Protein AF-A0A7Y3NTG7-F1 (afdb_monomer_lite)

Structure (mmCIF, N/CA/C/O backbone):
data_AF-A0A7Y3NTG7-F1
#
_entry.id   AF-A0A7Y3NTG7-F1
#
loop_
_atom_site.group_PDB
_atom_site.id
_atom_site.type_symbol
_atom_site.label_atom_id
_atom_site.label_alt_id
_atom_site.label_comp_id
_atom_site.label_asym_id
_atom_site.label_entity_id
_atom_site.label_seq_id
_atom_site.pdbx_PDB_ins_code
_atom_site.Cartn_x
_atom_site.Cartn_y
_atom_site.Cartn_z
_atom_site.occupancy
_atom_site.B_iso_or_equiv
_atom_site.auth_seq_id
_atom_site.auth_comp_id
_atom_site.auth_asym_id
_atom_site.auth_atom_id
_atom_site.pdbx_PDB_model_num
ATOM 1 N N . MET A 1 1 ? 26.698 14.646 -14.207 1.00 56.78 1 MET A N 1
ATOM 2 C CA . MET A 1 1 ? 25.829 13.744 -15.000 1.00 56.78 1 MET A CA 1
ATOM 3 C C . MET A 1 1 ? 25.249 12.687 -14.068 1.00 56.78 1 MET A C 1
ATOM 5 O O . MET A 1 1 ? 26.030 11.994 -13.432 1.00 56.78 1 MET A O 1
ATOM 9 N N . ARG A 1 2 ? 23.919 12.579 -13.929 1.00 60.28 2 ARG A N 1
ATOM 10 C CA . ARG A 1 2 ? 23.287 11.434 -13.243 1.00 60.28 2 ARG A CA 1
ATOM 11 C C . ARG A 1 2 ? 23.201 10.274 -14.242 1.00 60.28 2 ARG A C 1
ATOM 13 O O . ARG A 1 2 ? 22.692 10.472 -15.339 1.00 60.28 2 ARG A O 1
ATOM 20 N N . SER A 1 3 ? 23.728 9.103 -13.881 1.00 82.56 3 SER A N 1
ATOM 21 C CA . SER A 1 3 ? 23.579 7.872 -14.672 1.00 82.56 3 SER A CA 1
ATOM 22 C C . SER A 1 3 ? 22.104 7.464 -14.743 1.00 82.56 3 SER A C 1
ATOM 24 O O . SER A 1 3 ? 21.362 7.698 -13.787 1.00 82.56 3 SER A O 1
ATOM 26 N N . ILE A 1 4 ? 21.695 6.819 -15.840 1.00 73.94 4 ILE A N 1
ATOM 27 C CA . ILE A 1 4 ? 20.347 6.257 -16.025 1.00 73.94 4 ILE A CA 1
ATOM 28 C C . ILE A 1 4 ? 19.967 5.375 -14.825 1.00 73.94 4 ILE A C 1
ATOM 30 O O . ILE A 1 4 ? 18.898 5.555 -14.250 1.00 73.94 4 ILE A O 1
ATOM 34 N N . ALA A 1 5 ? 20.884 4.530 -14.343 1.00 70.56 5 ALA A N 1
ATOM 35 C CA . ALA A 1 5 ? 20.663 3.699 -13.155 1.00 70.56 5 ALA A CA 1
ATOM 36 C C . ALA A 1 5 ? 20.349 4.525 -11.887 1.00 70.56 5 ALA A C 1
ATOM 38 O O . ALA A 1 5 ? 19.470 4.172 -11.104 1.00 70.56 5 ALA A O 1
ATOM 39 N N . GLY A 1 6 ? 21.017 5.670 -11.708 1.00 68.88 6 GLY A N 1
ATOM 40 C CA . GLY A 1 6 ? 20.764 6.577 -10.584 1.00 68.88 6 GLY A CA 1
ATOM 41 C C . GLY A 1 6 ? 19.441 7.343 -10.700 1.00 68.88 6 GLY A C 1
ATOM 42 O O . GLY A 1 6 ? 18.857 7.721 -9.685 1.00 68.88 6 GLY A O 1
ATOM 43 N N . ALA A 1 7 ? 18.945 7.571 -11.919 1.00 70.81 7 ALA A N 1
ATOM 44 C CA . ALA A 1 7 ? 17.624 8.153 -12.145 1.00 70.81 7 ALA A CA 1
ATOM 45 C C . ALA A 1 7 ? 16.501 7.138 -11.868 1.00 70.81 7 ALA A C 1
ATOM 47 O O . ALA A 1 7 ? 15.541 7.494 -11.188 1.00 70.81 7 ALA A O 1
ATOM 48 N N . LEU A 1 8 ? 16.651 5.878 -12.303 1.00 71.81 8 LEU A N 1
ATOM 49 C CA . LEU A 1 8 ? 15.689 4.806 -12.006 1.00 71.81 8 LEU A CA 1
ATOM 50 C C . LEU A 1 8 ? 15.585 4.535 -10.499 1.00 71.81 8 LEU A C 1
ATOM 52 O O . LEU A 1 8 ? 14.485 4.457 -9.963 1.00 71.81 8 LEU A O 1
ATOM 56 N N . SER A 1 9 ? 16.719 4.473 -9.795 1.00 81.06 9 SER A N 1
ATOM 57 C CA . SER A 1 9 ? 16.726 4.305 -8.335 1.00 81.06 9 SER A CA 1
ATOM 58 C C . SER A 1 9 ? 15.977 5.437 -7.616 1.00 81.06 9 SER A C 1
ATOM 60 O O . SER A 1 9 ? 15.193 5.179 -6.704 1.00 81.06 9 SER A O 1
ATOM 62 N N . ALA A 1 10 ? 16.152 6.685 -8.062 1.00 83.31 10 ALA A N 1
ATOM 63 C CA . ALA A 1 10 ? 15.428 7.820 -7.497 1.00 83.31 10 ALA A CA 1
ATOM 64 C C . ALA A 1 10 ? 13.925 7.791 -7.823 1.00 83.31 10 ALA A C 1
ATOM 66 O O . ALA A 1 10 ? 13.119 8.148 -6.967 1.00 83.31 10 ALA A O 1
ATOM 67 N N . ALA A 1 11 ? 13.544 7.353 -9.027 1.00 84.69 11 ALA A N 1
ATOM 68 C CA . ALA A 1 11 ? 12.142 7.192 -9.406 1.00 84.69 11 ALA A CA 1
ATOM 69 C C . ALA A 1 11 ? 11.445 6.126 -8.546 1.00 84.69 11 ALA A C 1
ATOM 71 O O . ALA A 1 11 ? 10.356 6.377 -8.033 1.00 84.69 11 ALA A O 1
ATOM 72 N N . ASN A 1 12 ? 12.104 4.989 -8.304 1.00 87.00 12 ASN A N 1
ATOM 73 C CA . ASN A 1 12 ? 11.581 3.935 -7.432 1.00 87.00 12 ASN A CA 1
ATOM 74 C C . ASN A 1 12 ? 11.411 4.426 -5.989 1.00 87.00 12 ASN A C 1
ATOM 76 O O . ASN A 1 12 ? 10.374 4.189 -5.375 1.00 87.00 12 ASN A O 1
ATOM 80 N N . ALA A 1 13 ? 12.392 5.166 -5.463 1.00 89.94 13 ALA A N 1
ATOM 81 C CA . ALA A 1 13 ? 12.306 5.746 -4.124 1.00 89.94 13 ALA A CA 1
ATOM 82 C C . ALA A 1 13 ? 11.165 6.773 -4.003 1.00 89.94 13 ALA A C 1
ATOM 84 O O . ALA A 1 13 ? 10.446 6.790 -3.004 1.00 89.94 13 ALA A O 1
ATOM 85 N N . ALA A 1 14 ? 10.967 7.609 -5.028 1.00 92.81 14 ALA A N 1
ATOM 86 C CA . ALA A 1 14 ? 9.856 8.556 -5.066 1.00 92.81 14 ALA A CA 1
ATOM 87 C C . ALA A 1 14 ? 8.501 7.834 -5.113 1.00 92.81 14 ALA A C 1
ATOM 89 O O . ALA A 1 14 ? 7.600 8.190 -4.357 1.00 92.81 14 ALA A O 1
ATOM 90 N N . TYR A 1 15 ? 8.376 6.796 -5.946 1.00 93.38 15 TYR A N 1
ATOM 91 C CA . TYR A 1 15 ? 7.175 5.964 -6.021 1.00 93.38 15 TYR A CA 1
ATOM 92 C C . TYR A 1 15 ? 6.852 5.305 -4.673 1.00 93.38 15 TYR A C 1
ATOM 94 O O . TYR A 1 15 ? 5.735 5.449 -4.181 1.00 93.38 15 TYR A O 1
ATOM 102 N N . GLN A 1 16 ? 7.833 4.654 -4.039 1.00 95.50 16 GLN A N 1
ATOM 103 C CA . GLN A 1 16 ? 7.650 4.030 -2.726 1.00 95.50 16 GLN A CA 1
ATOM 104 C C . GLN A 1 16 ? 7.202 5.059 -1.680 1.00 95.50 16 GLN A C 1
ATOM 106 O O . GLN A 1 16 ? 6.228 4.816 -0.977 1.00 95.50 16 GLN A O 1
ATOM 111 N N . SER A 1 17 ? 7.854 6.226 -1.620 1.00 96.69 17 SER A N 1
ATOM 112 C CA . SER A 1 17 ? 7.503 7.301 -0.680 1.00 96.69 17 SER A CA 1
ATOM 113 C C . SER A 1 17 ? 6.066 7.801 -0.866 1.00 96.69 17 SER A C 1
ATOM 115 O O . SER A 1 17 ? 5.321 7.941 0.108 1.00 96.69 17 SER A O 1
ATOM 117 N N . LEU A 1 18 ? 5.644 8.009 -2.119 1.00 97.50 18 LEU A N 1
ATOM 118 C CA . LEU A 1 18 ? 4.274 8.410 -2.440 1.00 97.50 18 LEU A CA 1
ATOM 119 C C . LEU A 1 18 ? 3.261 7.357 -1.981 1.00 97.50 18 LEU A C 1
ATOM 121 O O . LEU A 1 18 ? 2.280 7.702 -1.322 1.00 97.50 18 LEU A O 1
ATOM 125 N N . MET A 1 19 ? 3.523 6.081 -2.270 1.00 97.88 19 MET A N 1
ATOM 126 C CA . MET A 1 19 ? 2.639 4.993 -1.858 1.00 97.88 19 MET A CA 1
ATOM 127 C C . MET A 1 19 ? 2.570 4.864 -0.332 1.00 97.88 19 MET A C 1
ATOM 129 O O . MET A 1 19 ? 1.470 4.777 0.209 1.00 97.88 19 MET A O 1
ATOM 133 N N . THR A 1 20 ? 3.699 4.959 0.382 1.00 98.56 20 THR A N 1
ATOM 134 C CA . THR A 1 20 ? 3.727 4.948 1.856 1.00 98.56 20 THR A CA 1
ATOM 135 C C . THR A 1 20 ? 2.849 6.063 2.429 1.00 98.56 20 THR A C 1
ATOM 137 O O . THR A 1 20 ? 2.090 5.830 3.374 1.00 98.56 20 THR A O 1
ATOM 140 N N . GLY A 1 21 ? 2.895 7.262 1.837 1.00 98.50 21 GLY A N 1
ATOM 141 C CA . GLY A 1 21 ? 2.013 8.371 2.204 1.00 98.50 21 GLY A CA 1
ATOM 142 C C . GLY A 1 21 ? 0.531 8.041 2.004 1.00 98.50 21 GLY A C 1
ATOM 143 O O . GLY A 1 21 ? -0.266 8.220 2.926 1.00 98.50 21 GLY A O 1
ATOM 144 N N . CYS A 1 22 ? 0.162 7.490 0.843 1.00 98.12 22 CYS A N 1
ATOM 145 C CA . CYS A 1 22 ? -1.215 7.067 0.566 1.00 98.12 22 CYS A CA 1
ATOM 146 C C . CYS A 1 22 ? -1.724 6.049 1.594 1.00 98.12 22 CYS A C 1
ATOM 148 O O . CYS A 1 22 ? -2.799 6.227 2.164 1.00 98.12 22 CYS A O 1
ATOM 150 N N . TRP A 1 23 ? -0.936 5.015 1.881 1.00 98.25 23 TRP A N 1
ATOM 151 C CA . TRP A 1 23 ? -1.302 3.981 2.845 1.00 98.25 23 TRP A CA 1
ATOM 152 C C . TRP A 1 23 ? -1.416 4.502 4.275 1.00 98.25 23 TRP A C 1
ATOM 154 O O . TRP A 1 23 ? -2.294 4.059 5.019 1.00 98.25 23 TRP A O 1
ATOM 164 N N . THR A 1 24 ? -0.567 5.458 4.650 1.00 98.44 24 THR A N 1
ATOM 165 C CA . THR A 1 24 ? -0.626 6.119 5.960 1.00 98.44 24 THR A CA 1
ATOM 166 C C . THR A 1 24 ? -1.946 6.869 6.120 1.00 98.44 24 THR A C 1
ATOM 168 O O . THR A 1 24 ? -2.621 6.729 7.142 1.00 98.44 24 THR A O 1
ATOM 171 N N . GLU A 1 25 ? -2.372 7.598 5.087 1.00 98.44 25 GLU A N 1
ATOM 172 C CA . GLU A 1 25 ? -3.661 8.292 5.102 1.00 98.44 25 GLU A CA 1
ATOM 173 C C . GLU A 1 25 ? -4.845 7.321 5.114 1.00 98.44 25 GLU A C 1
ATOM 175 O O . GLU A 1 25 ? -5.783 7.531 5.885 1.00 98.44 25 GLU A O 1
ATOM 180 N N . CYS A 1 26 ? -4.786 6.223 4.350 1.00 98.00 26 CYS A N 1
ATOM 181 C CA . CYS A 1 26 ? -5.794 5.160 4.421 1.00 98.00 26 CYS A CA 1
ATOM 182 C C . CYS A 1 26 ? -5.932 4.615 5.848 1.00 98.00 26 CYS A C 1
ATOM 184 O O . CYS A 1 26 ? -7.050 4.424 6.326 1.00 98.00 26 CYS A O 1
ATOM 186 N N . ARG A 1 27 ? -4.812 4.407 6.551 1.00 96.75 27 ARG A N 1
ATOM 187 C CA . ARG A 1 27 ? -4.816 3.902 7.929 1.00 96.75 27 ARG A CA 1
ATOM 188 C C . ARG A 1 27 ? -5.419 4.920 8.890 1.00 96.75 27 ARG A C 1
ATOM 190 O O . ARG A 1 27 ? -6.200 4.543 9.753 1.00 96.75 27 ARG A O 1
ATOM 197 N N . ARG A 1 28 ? -5.083 6.204 8.727 1.00 97.81 28 ARG A N 1
ATOM 198 C CA . ARG A 1 28 ? -5.568 7.296 9.586 1.00 97.81 28 ARG A CA 1
ATOM 199 C C . ARG A 1 28 ? -7.092 7.443 9.549 1.00 97.81 28 ARG A C 1
ATOM 201 O O . ARG A 1 28 ? -7.682 7.835 10.552 1.00 97.81 28 ARG A O 1
ATOM 208 N N . VAL A 1 29 ? -7.722 7.195 8.397 1.00 97.88 29 VAL A N 1
ATOM 209 C CA . VAL A 1 29 ? -9.180 7.358 8.226 1.00 97.88 29 VAL A CA 1
ATOM 210 C C . VAL A 1 29 ? -9.981 6.085 8.494 1.00 97.88 29 VAL A C 1
ATOM 212 O O . VAL A 1 29 ? -11.192 6.167 8.708 1.00 97.88 29 VAL A O 1
ATOM 215 N N . LEU A 1 30 ? -9.342 4.914 8.459 1.00 97.69 30 LEU A N 1
ATOM 216 C CA . LEU A 1 30 ? -10.014 3.646 8.712 1.00 97.69 30 LEU A CA 1
ATOM 217 C C . LEU A 1 30 ? -10.210 3.437 10.221 1.00 97.69 30 LEU A C 1
ATOM 219 O O . LEU A 1 30 ? -9.389 3.846 11.035 1.00 97.69 30 LEU A O 1
ATOM 223 N N . LYS A 1 31 ? -11.318 2.795 10.604 1.00 97.44 31 LYS A N 1
ATOM 224 C CA . LYS A 1 31 ? -11.555 2.403 12.001 1.00 97.44 31 LYS A CA 1
ATOM 225 C C . LYS A 1 31 ? -10.549 1.338 12.431 1.00 97.44 31 LYS A C 1
ATOM 227 O O . LYS A 1 31 ? -10.124 0.526 11.608 1.00 97.44 31 LYS A O 1
ATOM 232 N N . ASP A 1 32 ? -10.267 1.281 13.729 1.00 94.19 32 ASP A N 1
ATOM 233 C CA . ASP A 1 32 ? -9.468 0.207 14.316 1.00 94.19 32 ASP A CA 1
ATOM 234 C C . ASP A 1 32 ? -10.038 -1.169 13.934 1.00 94.19 32 ASP A C 1
ATOM 236 O O . ASP A 1 32 ? -11.243 -1.412 14.031 1.00 94.19 32 ASP A O 1
ATOM 240 N N . GLY A 1 33 ? -9.164 -2.058 13.454 1.00 92.44 33 GLY A N 1
ATOM 241 C CA . GLY A 1 33 ? -9.535 -3.392 12.967 1.00 92.44 33 GLY A CA 1
ATOM 242 C C . GLY A 1 33 ? -10.207 -3.424 11.589 1.00 92.44 33 GLY A C 1
ATOM 243 O O . GLY A 1 33 ? -10.609 -4.494 11.140 1.00 92.44 33 GLY A O 1
ATOM 244 N N . GLY A 1 34 ? -10.348 -2.286 10.905 1.00 96.00 34 GLY A N 1
ATOM 245 C CA . GLY A 1 34 ? -10.851 -2.259 9.536 1.00 96.00 34 GLY A CA 1
ATOM 246 C C . GLY A 1 34 ? -9.883 -2.912 8.544 1.00 96.00 34 GLY A C 1
ATOM 247 O O . GLY A 1 34 ? -8.665 -2.809 8.684 1.00 96.00 34 GLY A O 1
ATOM 248 N N . VAL A 1 35 ? -10.436 -3.526 7.496 1.00 96.25 35 VAL A N 1
ATOM 249 C CA . VAL A 1 35 ? -9.666 -4.124 6.396 1.00 96.25 35 VAL A CA 1
ATOM 250 C C . VAL A 1 35 ? -9.597 -3.158 5.215 1.00 96.25 35 VAL A C 1
ATOM 252 O O . VAL A 1 35 ? -10.622 -2.674 4.734 1.00 96.25 35 VAL A O 1
ATOM 255 N N . MET A 1 36 ? -8.384 -2.909 4.724 1.00 96.38 36 MET A N 1
ATOM 256 C CA . MET A 1 36 ? -8.140 -2.228 3.454 1.00 96.38 36 MET A CA 1
ATOM 257 C C . MET A 1 36 ? -7.944 -3.275 2.356 1.00 96.38 36 MET A C 1
ATOM 259 O O . MET A 1 36 ? -7.035 -4.097 2.434 1.00 96.38 36 MET A O 1
ATOM 263 N N . ALA A 1 37 ? -8.769 -3.214 1.313 1.00 95.50 37 ALA A N 1
ATOM 264 C CA . ALA A 1 37 ? -8.618 -4.032 0.116 1.00 95.50 37 ALA A CA 1
ATOM 265 C C . ALA A 1 37 ? -8.237 -3.143 -1.071 1.00 95.50 37 ALA A C 1
ATOM 267 O O . ALA A 1 37 ? -8.817 -2.074 -1.263 1.00 95.50 37 ALA A O 1
ATOM 268 N N . PHE A 1 38 ? -7.279 -3.592 -1.878 1.00 93.88 38 PHE A N 1
ATOM 269 C CA . PHE A 1 38 ? -6.882 -2.913 -3.105 1.00 93.88 38 PHE A CA 1
ATOM 270 C C . PHE A 1 38 ? -6.534 -3.929 -4.191 1.00 93.88 38 PHE A C 1
ATOM 272 O O . PHE A 1 38 ? -6.209 -5.083 -3.914 1.00 93.88 38 PHE A O 1
ATOM 279 N N . THR A 1 39 ? -6.584 -3.479 -5.440 1.00 93.12 39 THR A N 1
ATOM 280 C CA . THR A 1 39 ? -6.118 -4.235 -6.603 1.00 93.12 39 THR A CA 1
ATOM 281 C C . THR A 1 39 ? -4.927 -3.520 -7.213 1.00 93.12 39 THR A C 1
ATOM 283 O O . THR A 1 39 ? -4.938 -2.296 -7.340 1.00 93.12 39 THR A O 1
ATOM 286 N N . PHE A 1 40 ? -3.920 -4.277 -7.630 1.00 90.94 40 PHE A N 1
ATOM 287 C CA . PHE A 1 40 ? -2.748 -3.756 -8.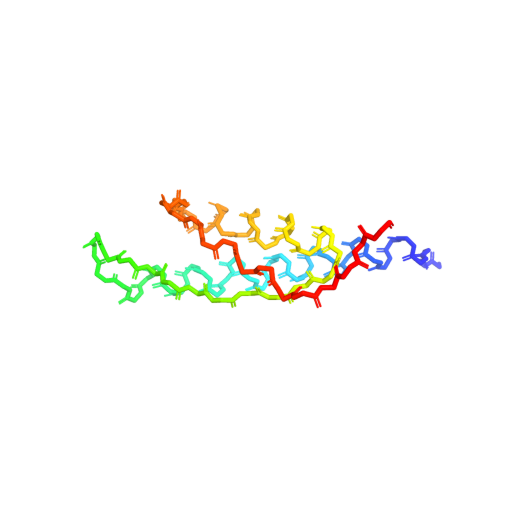320 1.00 90.94 40 PHE A CA 1
ATOM 288 C C . PHE A 1 40 ? -2.387 -4.675 -9.484 1.00 90.94 40 PHE A C 1
ATOM 290 O O . PHE A 1 40 ? -2.620 -5.882 -9.421 1.00 90.94 40 PHE A O 1
ATOM 297 N N . HIS A 1 41 ? -1.841 -4.098 -10.551 1.00 88.62 41 HIS A N 1
ATOM 298 C CA . HIS A 1 41 ? -1.416 -4.832 -11.733 1.00 88.62 41 HIS A CA 1
ATOM 299 C C . HIS A 1 41 ? -0.095 -4.265 -12.244 1.00 88.62 41 HIS A C 1
ATOM 301 O O . HIS A 1 41 ? 0.006 -3.072 -12.527 1.00 88.62 41 HIS A O 1
ATOM 307 N N . HIS A 1 42 ? 0.901 -5.135 -12.382 1.00 86.88 42 HIS A N 1
ATOM 308 C CA . HIS A 1 42 ? 2.160 -4.826 -13.041 1.00 86.88 42 HIS A CA 1
ATOM 309 C C . HIS A 1 42 ? 2.793 -6.117 -13.583 1.00 86.88 42 HIS A C 1
ATOM 311 O O . HIS A 1 42 ? 2.675 -7.166 -12.947 1.00 86.88 42 HIS A O 1
ATOM 317 N N . SER A 1 43 ? 3.453 -6.044 -14.743 1.00 84.44 43 SER A N 1
ATOM 318 C CA . SER A 1 43 ? 4.026 -7.205 -15.448 1.00 84.44 43 SER A CA 1
ATOM 319 C C . SER A 1 43 ? 5.439 -7.601 -14.993 1.00 84.44 43 SER A C 1
ATOM 321 O O . SER A 1 43 ? 5.856 -8.737 -15.223 1.00 84.44 43 SER A O 1
ATOM 323 N N . ALA A 1 44 ? 6.168 -6.675 -14.364 1.00 85.12 44 ALA A N 1
ATOM 324 C CA . ALA A 1 44 ? 7.487 -6.889 -13.754 1.00 85.12 44 ALA A CA 1
ATOM 325 C C . ALA A 1 44 ? 7.422 -6.909 -12.220 1.00 85.12 44 ALA A C 1
ATOM 327 O O . ALA A 1 44 ? 6.524 -6.285 -11.650 1.00 85.12 44 ALA A O 1
ATOM 328 N N . ASP A 1 45 ? 8.405 -7.551 -11.585 1.00 85.25 45 ASP A N 1
ATOM 329 C CA . ASP A 1 45 ? 8.456 -7.801 -10.139 1.00 85.25 45 ASP A CA 1
ATOM 330 C C . ASP A 1 45 ? 8.868 -6.567 -9.325 1.00 85.25 45 ASP A C 1
ATOM 332 O O . ASP A 1 45 ? 8.361 -6.354 -8.223 1.00 85.25 45 ASP A O 1
ATOM 336 N N . GLU A 1 46 ? 9.755 -5.716 -9.846 1.00 87.88 46 GLU A N 1
ATOM 337 C CA . GLU A 1 46 ? 10.311 -4.592 -9.084 1.00 87.88 46 GLU A CA 1
ATOM 338 C C . GLU A 1 46 ? 9.232 -3.643 -8.526 1.00 87.88 46 GLU A C 1
ATOM 340 O O . GLU A 1 46 ? 9.310 -3.293 -7.344 1.00 87.88 46 GLU A O 1
ATOM 345 N N . PRO A 1 47 ? 8.181 -3.266 -9.282 1.00 89.50 47 PRO A N 1
ATOM 346 C CA . PRO A 1 47 ? 7.111 -2.436 -8.731 1.00 89.50 47 PRO A CA 1
ATOM 347 C C . PRO A 1 47 ? 6.281 -3.132 -7.653 1.00 89.50 47 PRO A C 1
ATOM 349 O O . PRO A 1 47 ? 5.825 -2.459 -6.730 1.00 89.50 47 PRO A O 1
ATOM 352 N N . TRP A 1 48 ? 6.127 -4.461 -7.709 1.00 91.00 48 TRP A N 1
ATOM 353 C CA . TRP A 1 48 ? 5.479 -5.221 -6.635 1.00 91.00 48 TRP A CA 1
ATOM 354 C C . TRP A 1 48 ? 6.285 -5.157 -5.339 1.00 91.00 48 TRP A C 1
ATOM 356 O O . TRP A 1 48 ? 5.703 -4.975 -4.270 1.00 91.00 48 TRP A O 1
ATOM 366 N N . ILE A 1 49 ? 7.616 -5.245 -5.424 1.00 92.38 49 ILE A N 1
ATOM 367 C CA . ILE A 1 49 ? 8.497 -5.126 -4.255 1.00 92.38 49 ILE A CA 1
ATOM 368 C C . ILE A 1 49 ? 8.355 -3.735 -3.627 1.00 92.38 49 ILE A C 1
ATOM 370 O O . ILE A 1 49 ? 8.111 -3.633 -2.424 1.00 92.38 49 ILE A O 1
ATOM 374 N N . SER A 1 50 ? 8.443 -2.662 -4.423 1.00 93.75 50 SER A N 1
ATOM 375 C CA . SER A 1 50 ? 8.277 -1.292 -3.911 1.00 93.75 50 SER A CA 1
ATOM 376 C C . SER A 1 50 ? 6.887 -1.046 -3.317 1.00 93.75 50 SER A C 1
ATOM 378 O O . SER A 1 50 ? 6.770 -0.385 -2.283 1.00 93.75 50 SER A O 1
ATOM 380 N N . LEU A 1 51 ? 5.837 -1.602 -3.928 1.00 95.25 51 LEU A N 1
ATOM 381 C CA . LEU A 1 51 ? 4.470 -1.520 -3.417 1.00 95.25 51 LEU A CA 1
ATOM 382 C C . LEU A 1 51 ? 4.338 -2.202 -2.050 1.00 95.25 51 LEU A C 1
ATOM 384 O O . LEU A 1 51 ? 3.851 -1.580 -1.106 1.00 95.25 51 LEU A O 1
ATOM 388 N N . LEU A 1 52 ? 4.797 -3.449 -1.922 1.00 95.44 52 LEU A N 1
ATOM 389 C CA . LEU A 1 52 ? 4.709 -4.203 -0.670 1.00 95.44 52 LEU A CA 1
ATOM 390 C C . LEU A 1 52 ? 5.568 -3.578 0.432 1.00 95.44 52 LEU A C 1
ATOM 392 O O . LEU A 1 52 ? 5.104 -3.463 1.564 1.00 95.44 52 LEU A O 1
ATOM 396 N N . GLN A 1 53 ? 6.771 -3.097 0.107 1.00 96.62 53 GLN A N 1
ATOM 397 C CA . GLN A 1 53 ? 7.601 -2.381 1.076 1.00 96.62 53 GLN A CA 1
ATOM 398 C C . GLN A 1 53 ? 6.889 -1.119 1.585 1.00 96.62 53 GLN A C 1
ATOM 400 O O . GLN A 1 53 ? 6.794 -0.922 2.792 1.00 96.62 53 GLN A O 1
ATOM 405 N N . SER A 1 54 ? 6.296 -0.316 0.690 1.00 97.81 54 SER A N 1
ATOM 406 C CA . SER A 1 54 ? 5.536 0.879 1.094 1.00 97.81 54 SER A CA 1
ATOM 407 C C . SER A 1 54 ? 4.333 0.558 1.995 1.00 97.81 54 SER A C 1
ATOM 409 O O . SER A 1 54 ? 4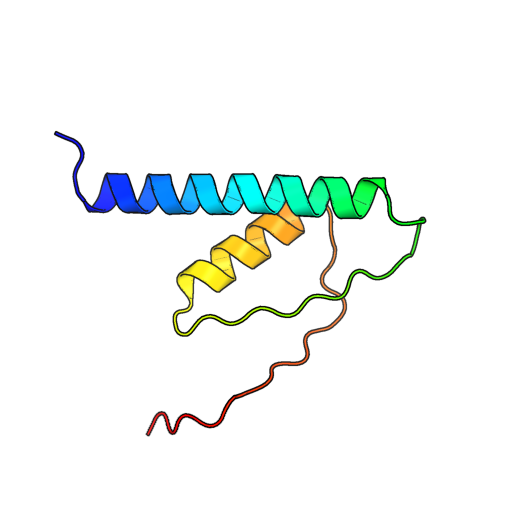.015 1.305 2.927 1.00 97.81 54 SER A O 1
ATOM 411 N N . LEU A 1 55 ? 3.665 -0.572 1.740 1.00 97.81 55 LEU A N 1
ATOM 412 C CA . LEU A 1 55 ? 2.532 -1.048 2.529 1.00 97.81 55 LEU A CA 1
ATOM 413 C C . LEU A 1 55 ? 2.974 -1.406 3.957 1.00 97.81 55 LEU A C 1
ATOM 415 O O . LEU A 1 55 ? 2.337 -0.989 4.923 1.00 97.81 55 LEU A O 1
ATOM 419 N N . PHE A 1 56 ? 4.089 -2.123 4.107 1.00 97.31 56 PHE A N 1
ATOM 420 C CA . PHE A 1 56 ? 4.617 -2.475 5.428 1.00 97.31 56 PHE A CA 1
ATOM 421 C C . PHE A 1 56 ? 5.192 -1.263 6.171 1.00 97.31 56 PHE A C 1
ATOM 423 O O . PHE A 1 56 ? 4.920 -1.097 7.361 1.00 97.31 56 PHE A O 1
ATOM 430 N N . ASP A 1 57 ? 5.905 -0.370 5.479 1.00 98.00 57 ASP A N 1
ATOM 431 C CA . ASP A 1 57 ? 6.493 0.841 6.072 1.00 98.00 57 ASP A CA 1
ATOM 432 C C . ASP A 1 57 ? 5.426 1.805 6.631 1.00 98.00 57 ASP A C 1
ATOM 434 O O . ASP A 1 57 ? 5.693 2.568 7.557 1.00 98.00 57 ASP A O 1
ATOM 438 N N . SER A 1 58 ? 4.199 1.760 6.102 1.00 97.75 58 SER A N 1
ATOM 439 C CA . SER A 1 58 ? 3.048 2.540 6.596 1.00 97.75 58 SER A CA 1
ATOM 440 C C . SER A 1 58 ? 2.265 1.851 7.727 1.00 97.75 58 SER A C 1
ATOM 442 O O . SER A 1 58 ? 1.242 2.362 8.194 1.00 97.75 58 SER A O 1
ATOM 444 N N . GLY A 1 59 ? 2.753 0.703 8.206 1.00 96.31 59 GLY A N 1
ATOM 445 C CA . GLY A 1 59 ? 2.232 -0.004 9.376 1.00 96.31 59 GLY A CA 1
ATOM 446 C C . GLY A 1 59 ? 1.094 -0.983 9.091 1.00 96.31 59 GLY A C 1
ATOM 447 O O . GLY A 1 59 ? 0.447 -1.441 10.038 1.00 96.31 59 GLY A O 1
ATOM 448 N N . TRP A 1 60 ? 0.810 -1.303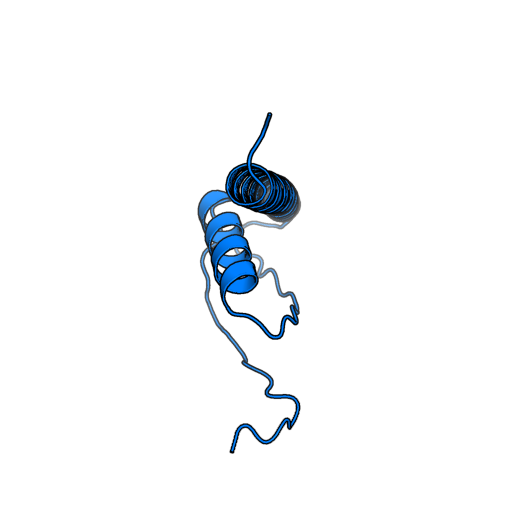 7.829 1.00 97.12 60 TRP A N 1
ATOM 449 C CA . TRP A 1 60 ? -0.175 -2.331 7.488 1.00 97.12 60 TRP A CA 1
ATOM 450 C C . TRP A 1 60 ? 0.388 -3.744 7.640 1.00 97.12 60 TRP A C 1
ATOM 452 O O . TRP A 1 60 ? 1.580 -3.987 7.465 1.00 97.12 60 TRP A O 1
ATOM 462 N N . LEU A 1 61 ? -0.507 -4.688 7.923 1.00 95.94 61 LEU A N 1
ATOM 463 C CA . LEU A 1 61 ? -0.246 -6.121 7.848 1.00 95.94 61 LEU A CA 1
ATOM 464 C C . LEU A 1 61 ? -0.927 -6.678 6.596 1.00 95.94 61 LEU A C 1
ATOM 466 O O . LEU A 1 61 ? -2.066 -6.323 6.298 1.00 95.94 61 LEU A O 1
ATOM 470 N N . LEU A 1 62 ? -0.244 -7.575 5.889 1.00 94.75 62 LEU A N 1
ATOM 471 C CA . LEU A 1 62 ? -0.827 -8.297 4.766 1.00 94.75 62 LEU A CA 1
ATOM 472 C C . LEU A 1 62 ? -1.558 -9.543 5.281 1.00 94.75 62 LEU A C 1
ATOM 474 O O . LEU A 1 62 ? -0.917 -10.511 5.680 1.00 94.75 62 LEU A O 1
ATOM 478 N N . GLU A 1 63 ? -2.890 -9.505 5.287 1.00 94.50 63 GLU A N 1
ATOM 479 C CA . GLU A 1 63 ? -3.725 -10.605 5.794 1.00 94.50 63 GLU A CA 1
ATOM 480 C C . GLU A 1 63 ? -3.997 -11.680 4.731 1.00 94.50 63 GLU A C 1
ATOM 482 O O . GLU A 1 63 ? -3.930 -12.874 5.013 1.00 94.50 63 GLU A O 1
ATOM 487 N N . ALA A 1 64 ? -4.277 -11.269 3.493 1.00 92.56 64 ALA A N 1
ATOM 488 C CA . ALA A 1 64 ? -4.582 -12.179 2.397 1.00 92.56 64 ALA A CA 1
ATOM 489 C C . ALA A 1 64 ? -4.131 -11.600 1.053 1.00 92.56 64 ALA A C 1
ATOM 491 O O . ALA A 1 64 ? -4.176 -10.390 0.830 1.00 92.56 64 ALA A O 1
ATOM 492 N N . THR A 1 65 ? -3.739 -12.483 0.133 1.00 90.69 65 THR A N 1
ATOM 493 C CA . THR A 1 65 ? -3.526 -12.141 -1.277 1.00 90.69 65 THR A CA 1
ATOM 494 C C . THR A 1 65 ? -4.347 -13.078 -2.147 1.00 90.69 65 THR A C 1
ATOM 496 O O . THR A 1 65 ? -4.365 -14.288 -1.930 1.00 90.69 65 THR A O 1
ATOM 499 N N . TYR A 1 66 ? -5.026 -12.512 -3.140 1.00 86.88 66 TYR A N 1
ATOM 500 C CA . TYR A 1 66 ? -5.808 -13.261 -4.119 1.00 86.88 66 TYR A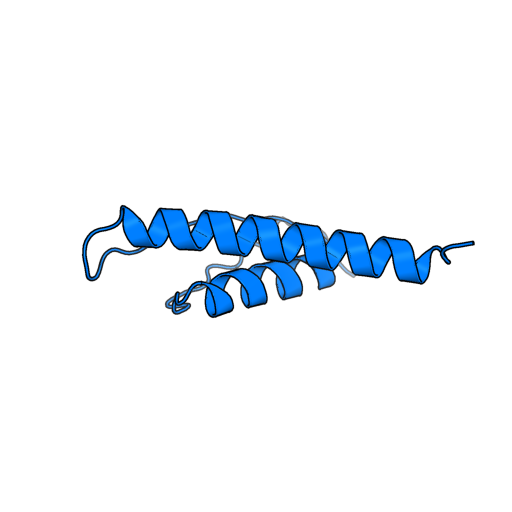 CA 1
ATOM 501 C C . TYR A 1 66 ? -5.209 -12.994 -5.498 1.00 86.88 66 TYR A C 1
ATOM 503 O O . TYR A 1 66 ? -5.681 -12.107 -6.210 1.00 86.88 66 TYR A O 1
ATOM 511 N N . PRO A 1 67 ? -4.105 -13.675 -5.852 1.00 81.88 67 PRO A N 1
ATOM 512 C CA . PRO A 1 67 ? -3.427 -13.424 -7.113 1.00 81.88 67 PRO A CA 1
ATOM 513 C C . PRO A 1 67 ? -4.357 -13.771 -8.277 1.00 81.88 67 PRO A C 1
ATOM 515 O O . PRO A 1 67 ? -4.737 -14.927 -8.460 1.00 81.88 67 PRO A O 1
ATOM 518 N N . ILE A 1 68 ? -4.700 -12.767 -9.082 1.00 79.88 68 ILE A N 1
ATOM 519 C CA . ILE A 1 68 ? -5.410 -12.967 -10.343 1.00 79.88 68 ILE A CA 1
ATOM 520 C C . ILE A 1 68 ? -4.362 -13.039 -11.444 1.00 79.88 68 ILE A C 1
ATOM 522 O O . ILE A 1 68 ? -3.690 -12.054 -11.752 1.00 79.88 68 ILE A O 1
ATOM 526 N N . ARG A 1 69 ? -4.225 -14.221 -12.044 1.00 66.44 69 ARG A N 1
ATOM 527 C CA . ARG A 1 69 ? -3.480 -14.378 -13.290 1.00 66.44 69 ARG A CA 1
ATOM 528 C C . ARG A 1 69 ? -4.428 -14.025 -14.429 1.00 66.44 69 ARG A C 1
ATOM 530 O O . ARG A 1 69 ? -5.333 -14.796 -14.729 1.00 66.44 69 ARG A O 1
ATOM 537 N N . SER A 1 70 ? -4.244 -12.850 -15.029 1.00 62.88 70 SER A N 1
ATOM 538 C CA . SER A 1 70 ? -4.720 -12.649 -16.398 1.00 62.88 70 SER A CA 1
ATOM 539 C C . SER A 1 70 ? -3.914 -13.611 -17.256 1.00 62.88 70 SER A C 1
ATOM 541 O O . SER A 1 70 ? -2.691 -13.622 -17.141 1.00 62.88 70 SER A O 1
ATOM 543 N N . ASP A 1 71 ? -4.586 -14.473 -18.008 1.00 56.44 71 ASP A N 1
ATOM 544 C CA . ASP A 1 71 ? -3.942 -15.460 -18.865 1.00 56.44 71 ASP A CA 1
ATOM 545 C C . ASP A 1 71 ? -2.981 -14.748 -19.831 1.00 56.44 71 ASP A C 1
ATOM 547 O O . ASP A 1 71 ? -3.387 -14.085 -20.781 1.00 56.44 71 ASP A O 1
ATOM 551 N N . GLU A 1 72 ? -1.694 -14.821 -19.526 1.00 59.97 72 GLU A N 1
ATOM 552 C CA . GLU A 1 72 ? -0.612 -14.623 -20.469 1.00 59.97 72 GLU A CA 1
ATOM 553 C C . GLU A 1 72 ? 0.206 -15.898 -20.345 1.00 59.97 72 GLU A C 1
ATOM 555 O O . GLU A 1 72 ? 0.914 -16.092 -19.354 1.00 59.97 72 GLU A O 1
ATOM 560 N N . THR A 1 73 ? 0.079 -16.807 -21.309 1.00 43.62 73 THR A N 1
ATOM 561 C CA . THR A 1 73 ? 1.037 -17.896 -21.510 1.00 43.62 73 THR A CA 1
ATOM 562 C C . THR A 1 73 ? 2.454 -17.335 -21.415 1.00 43.62 73 THR A C 1
ATOM 564 O O . THR A 1 73 ? 2.979 -16.769 -22.371 1.00 43.62 73 THR A O 1
ATOM 567 N N . LYS A 1 74 ? 3.093 -17.513 -20.260 1.00 49.72 74 LYS A N 1
ATOM 568 C CA . LYS A 1 74 ? 4.544 -17.595 -20.168 1.00 49.72 74 LYS A CA 1
ATOM 569 C C . LYS A 1 74 ? 4.878 -19.071 -20.342 1.00 49.72 74 LYS A C 1
ATOM 571 O O . LYS A 1 74 ? 4.922 -19.818 -19.366 1.00 49.72 74 LYS A O 1
ATOM 576 N N . GLY A 1 75 ? 4.932 -19.478 -21.611 1.00 41.62 75 GLY A N 1
ATOM 577 C CA . GLY A 1 75 ? 5.625 -20.697 -22.025 1.00 41.62 75 GLY A CA 1
ATOM 578 C C . GLY A 1 75 ? 7.129 -20.538 -21.875 1.00 41.62 75 GLY A C 1
ATOM 579 O O . GLY A 1 75 ? 7.596 -19.374 -21.861 1.00 41.62 75 GLY A O 1
#

Sequence (75 aa):
MRSIAGALSAANAAYQSLMTGCWTECRRVLKDGGVMAFTFHHSADEPWISLLQSLFDSGWLLEATYPIRSDETKG

pLDDT: mean 87.09, std 14.06, range [41.62, 98.56]

Radius of gyration: 15.12 Å; chains: 1; bounding box: 37×34×36 Å

Foldseek 3Di:
DQDPVNVVVVVLVVVLVVLLVVLLVVVVPDDVPDDDDDDDDDPDCSNVVSNVVSNVSSPDDDPDDDDDDPDDPPD

Secondary structure (DSSP, 8-state):
---HHHHHHHHHHHHHHHHHHHHHHHHHHSPTTPPP------SSHHHHHHHHHHHHHTT----------------

=== Feature glossary ===
Key to the feature types in this record:

pLDDT. pLDDT is the predicted lDDT-Cα score: AlphaFold's confidence that the local environment of each residue (all inter-atomic distances within 15 Å) is correctly placed. It is a per-residue number between 0 and 100, with higher meaning more reliable.

Radius of gyration, Cα contacts, bounding box. The geometric summary reports three shape descriptors. Rg (radius of gyration) measures how spread out the Cα atoms are about their centre of mass; compact globular proteins have small Rg, elongated or unfolded ones large. Cα contacts (<8 Å, |i−j|>4) count long-range residue pairs in spatial proximity — high for tightly packed folds, near zero for rods or random coil. The bounding-box extents give the protein's footprint along x, y, z in Å.

Backbone torsions (φ/ψ). Backbone dihedral angles. Every residue except chain termini has a φ (preceding-C → N → Cα → C) and a ψ (N → Cα → C → next-N). They are reported in degrees following the IUPAC sign convention. Secondary structure is essentially a statement about which (φ, ψ) basin each residue occupies.

Contact-map, Ramachandran, and PAE plots. Plot images: a contact map (which residues are close in 3D, as an N×N binary image), a Ramachandran scatter (backbone torsion angles, revealing secondary-structure composition at a glance), and — for AlphaFold structures — a PAE heatmap (pairwise prediction confidence).

Predicted aligned error. Predicted Aligned Error (PAE) is an AlphaFold confidence matrix: entry (i, j) is the expected error in the position of residue j, in ångströms, when the prediction is superimposed on the true structure at residue i. Low PAE within a block of residues means that block is internally rigid and well-predicted; high PAE between two blocks means their relative placement is uncertain even if each block individually is confident.

Secondary structure (3-state, P-SEA). Three-state secondary structure (P-SEA) collapses the eight DSSP classes into helix (a), strand (b), and coil (c). P-SEA assigns these from Cα geometry alone — distances and angles — without requiring backbone oxygens, so it works on any Cα trace.

Solvent-accessible surface area. Solvent-accessible surface area (SASA) is the area in Å² traced out by the centre of a 1.4 Å probe sphere (a water molecule) rolled over the protein's van der Waals surface (Shrake–Rupley / Lee–Richards construction). Buried residues have near-zero SASA; fully exposed residues can exceed 200 Å². The total SASA scales roughly with the number of surface residues.

Foldseek 3Di. The Foldseek 3Di string encodes local tertiary geometry as a 20-letter alphabet — one character per residue — derived from the relative positions of nearby Cα atoms. Unlike the amino-acid sequence, 3Di is a direct function of the 3D structure, so two proteins with the same fold have similar 3Di strings even at low sequence identity.

B-factor. For experimental (PDB) structures, the B-factor (temperature factor) quantifies the positional spread of each atom in the crystal — a combination of thermal vibration and static disorder — in units of Å². High B-factors mark flexible loops or poorly resolved regions; low B-factors mark the rigid, well-ordered core.

mmCIF coordinates. The mmCIF block holds the 3D Cartesian coordinates of each backbone atom (N, Cα, C, O) in ångströms. mmCIF is the PDB's canonical archive format — a tagged-loop text representation of the atomic model.

InterPro / GO / CATH / organism. Functional annotations link the protein to curated databases. InterPro entries identify conserved domains and families by matching the sequence against member-database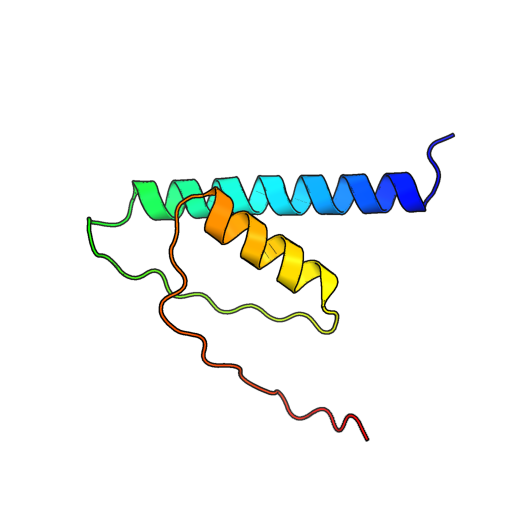 signatures (Pfam, PROSITE, CDD, …). Gene Ontology (GO) terms describe molecular function, biological process, and cellular component in a controlled vocabulary. CATH places the structure in a hierarchical fold classification (Class/Architecture/Topology/Homologous-superfamily). The organism is the source species.

Rendered structure images. Structure images are PyMOL renders from six orthogonal camera directions. Cartoon representation draws helices as coils and strands as arrows; sticks shows the backbone as bonds; surface shows the solvent-excluded envelope. Rainbow coloring maps sequence position to hue (blue→red, N→C); chain coloring assigns a distinct color per polypeptide.

Sequence. This is the polypeptide sequence — one letter per residue, N-terminus first. Length ranges from a few dozen residues for small domains to over a thousand for large multi-domain proteins.

Secondary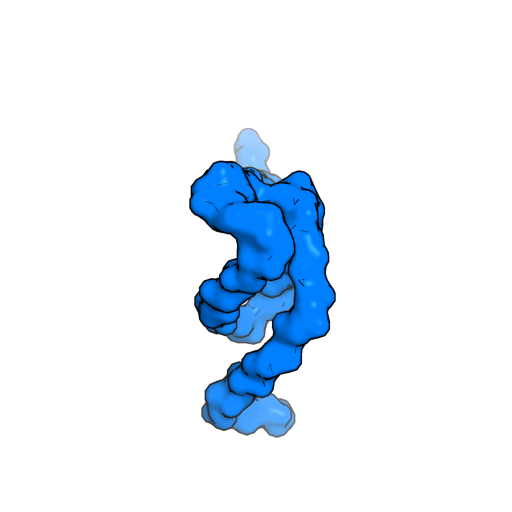 structure (8-state, DSSP). The SS8 string is DSSP's per-residue secondary-structure call. α-helix (H) means an i→i+4 H-bond ladder; β-strand (E) means the residue participates in a β-sheet; 3₁₀ (G) and π (I) are tighter and wider helices; T/S are turns/bends; '-' is loop.

Nearest PDB structures. Structural nearest neighbors (via Foldseek easy-search vs the PDB). Reported per hit: target PDB id, E-value, and alignment TM-score. A TM-score above ~0.5 is the conventional threshold for 'same fold'.